Protein AF-X1NHU1-F1 (afdb_monomer_lite)

Foldseek 3Di:
DVVVPPPDDDDDDCVVPVVPDDPPPDPDDDDDAQPCQLPDPRNNPDQDCPVVRVHD

Structure (mmCIF, N/CA/C/O backbone):
data_AF-X1NHU1-F1
#
_entry.id   AF-X1NHU1-F1
#
loop_
_atom_site.group_PDB
_atom_site.id
_atom_site.type_symbol
_atom_site.label_atom_id
_atom_site.label_alt_id
_atom_site.label_comp_id
_atom_site.label_asym_id
_atom_site.label_entity_id
_atom_site.label_seq_id
_atom_site.pdbx_PDB_ins_code
_atom_site.Cartn_x
_atom_site.Cartn_y
_atom_site.Cartn_z
_atom_site.occupancy
_atom_site.B_iso_or_equiv
_atom_site.auth_seq_id
_atom_site.auth_comp_id
_atom_site.auth_asym_id
_atom_site.auth_atom_id
_atom_site.pdbx_PDB_model_num
ATOM 1 N N . MET A 1 1 ? -15.065 1.754 11.335 1.00 78.69 1 MET A N 1
ATOM 2 C CA . MET A 1 1 ? -13.947 0.835 11.643 1.00 78.69 1 MET A CA 1
ATOM 3 C C . MET A 1 1 ? -13.560 0.160 10.329 1.00 78.69 1 MET A C 1
ATOM 5 O O . MET A 1 1 ? -14.452 -0.024 9.509 1.00 78.69 1 MET A O 1
ATOM 9 N N . ASN A 1 2 ? -12.284 -0.139 10.063 1.00 92.75 2 ASN A N 1
ATOM 10 C CA . ASN A 1 2 ? -11.823 -0.647 8.753 1.00 92.75 2 ASN A CA 1
ATOM 11 C C . ASN A 1 2 ? -12.193 -2.133 8.521 1.00 92.75 2 ASN A C 1
ATOM 13 O O . ASN A 1 2 ? -11.366 -2.911 8.061 1.00 92.75 2 ASN A O 1
ATOM 17 N N . GLU A 1 3 ? -13.419 -2.555 8.850 1.00 94.44 3 GLU A N 1
ATOM 18 C CA . GLU A 1 3 ? -13.866 -3.962 8.859 1.00 94.44 3 GLU A CA 1
ATOM 19 C C . GLU A 1 3 ? -13.695 -4.649 7.506 1.00 94.44 3 GLU A C 1
ATOM 21 O O . GLU A 1 3 ? -13.363 -5.829 7.438 1.00 94.44 3 GLU A O 1
ATOM 26 N N . ARG A 1 4 ? -13.837 -3.886 6.414 1.00 94.00 4 ARG A N 1
ATOM 27 C CA . ARG A 1 4 ? -13.559 -4.385 5.069 1.00 94.00 4 ARG A CA 1
ATOM 28 C C . ARG A 1 4 ? -12.103 -4.825 4.912 1.00 94.00 4 ARG A C 1
ATOM 30 O O . ARG A 1 4 ? -11.863 -5.619 4.032 1.00 94.00 4 ARG A O 1
ATOM 37 N N . TYR A 1 5 ? -11.134 -4.361 5.684 1.00 95.44 5 TYR A N 1
ATOM 38 C CA . TYR A 1 5 ? -9.713 -4.653 5.447 1.00 95.44 5 TYR A CA 1
ATOM 39 C C . TYR A 1 5 ? -9.043 -5.439 6.583 1.00 95.44 5 TYR A C 1
ATOM 41 O O . TYR A 1 5 ? -7.917 -5.902 6.426 1.00 95.44 5 TYR A O 1
ATOM 49 N N . LEU A 1 6 ? -9.725 -5.623 7.715 1.00 96.50 6 LEU A N 1
ATOM 50 C CA . LEU A 1 6 ? -9.156 -6.276 8.890 1.00 96.50 6 LEU A CA 1
ATOM 51 C C . LEU A 1 6 ? -8.948 -7.784 8.664 1.00 96.50 6 LEU A C 1
ATOM 53 O O . LEU A 1 6 ? -9.851 -8.473 8.191 1.00 96.50 6 LEU A O 1
ATOM 57 N N . ASN A 1 7 ? -7.769 -8.296 9.042 1.00 97.06 7 ASN A N 1
ATOM 58 C CA . ASN A 1 7 ? -7.397 -9.718 8.964 1.00 97.06 7 ASN A CA 1
ATOM 59 C C . ASN A 1 7 ? -7.615 -10.351 7.577 1.00 97.06 7 ASN A C 1
ATOM 61 O O . ASN A 1 7 ? -7.981 -11.523 7.469 1.00 97.06 7 ASN A O 1
ATOM 65 N N . ARG A 1 8 ? -7.411 -9.575 6.503 1.00 95.19 8 ARG A N 1
ATOM 66 C CA . ARG A 1 8 ? -7.659 -10.024 5.132 1.00 95.19 8 ARG A CA 1
ATOM 67 C C . ARG A 1 8 ? -6.644 -9.469 4.139 1.00 95.19 8 ARG A C 1
ATOM 69 O O . ARG A 1 8 ? -6.356 -8.278 4.137 1.00 95.19 8 ARG A O 1
ATOM 76 N N . ILE A 1 9 ? -6.206 -10.321 3.212 1.00 96.25 9 ILE A N 1
ATOM 77 C CA . ILE A 1 9 ? -5.455 -9.903 2.023 1.00 96.25 9 ILE A CA 1
ATOM 78 C C . ILE A 1 9 ? -6.451 -9.470 0.945 1.00 96.25 9 ILE A C 1
ATOM 80 O O . ILE A 1 9 ? -7.375 -10.209 0.606 1.00 96.25 9 ILE A O 1
ATOM 84 N N . THR A 1 10 ? -6.275 -8.263 0.413 1.00 95.56 10 THR A N 1
ATOM 85 C CA . THR A 1 10 ? -7.124 -7.712 -0.650 1.00 95.56 10 THR A CA 1
ATOM 86 C C . THR A 1 10 ? -6.301 -7.583 -1.928 1.00 95.56 10 THR A C 1
ATOM 88 O O . THR A 1 10 ? -5.290 -6.889 -1.929 1.00 95.56 10 THR A O 1
ATOM 91 N N . LEU A 1 11 ? -6.729 -8.249 -3.004 1.00 96.56 11 LEU A N 1
ATOM 92 C CA . LEU A 1 11 ? -6.143 -8.089 -4.336 1.00 96.56 11 LEU A CA 1
ATOM 93 C C . LEU A 1 11 ? -6.772 -6.873 -5.027 1.00 96.56 11 LEU A C 1
ATOM 95 O O . LEU A 1 11 ? -7.979 -6.865 -5.266 1.00 96.56 11 LEU A O 1
ATOM 99 N N . GLY A 1 12 ? -5.962 -5.869 -5.357 1.00 94.25 12 GLY A N 1
ATOM 100 C CA . GLY A 1 12 ? -6.400 -4.658 -6.050 1.00 94.25 12 GLY A CA 1
ATOM 101 C C . GLY A 1 12 ? -5.303 -3.595 -6.099 1.00 94.25 12 GLY A C 1
ATOM 102 O O . GLY A 1 12 ? -4.250 -3.754 -5.483 1.00 94.25 12 GLY A O 1
ATOM 103 N N . ASN A 1 13 ? -5.549 -2.506 -6.827 1.00 94.12 13 ASN A N 1
ATOM 104 C CA . ASN A 1 13 ? -4.633 -1.370 -6.879 1.00 94.12 13 ASN A CA 1
ATOM 105 C C . ASN A 1 13 ? -4.666 -0.608 -5.544 1.00 94.12 13 ASN A C 1
ATOM 107 O O . ASN A 1 13 ? -5.731 -0.206 -5.072 1.00 94.12 13 ASN A O 1
ATOM 111 N N . CYS A 1 14 ? -3.504 -0.392 -4.927 1.00 93.62 14 CYS A N 1
ATOM 112 C CA . CYS A 1 14 ? -3.417 0.281 -3.633 1.00 93.62 14 CYS A CA 1
ATOM 113 C C . CYS A 1 14 ? -3.969 1.717 -3.668 1.00 93.62 14 CYS A C 1
ATOM 115 O O . CYS A 1 14 ? -4.562 2.151 -2.680 1.00 93.62 14 CYS A O 1
ATOM 117 N N . ILE A 1 15 ? -3.866 2.412 -4.806 1.00 93.62 15 ILE A N 1
ATOM 118 C CA . ILE A 1 15 ? -4.373 3.782 -4.990 1.00 93.62 15 ILE A CA 1
ATOM 119 C C . ILE A 1 15 ? -5.900 3.835 -4.855 1.00 93.62 15 ILE A C 1
ATOM 121 O O . ILE A 1 15 ? -6.432 4.794 -4.303 1.00 93.62 15 ILE A O 1
ATOM 125 N N . ASP A 1 16 ? -6.603 2.784 -5.278 1.00 96.56 16 ASP A N 1
ATOM 126 C CA . ASP A 1 16 ? -8.062 2.711 -5.170 1.00 96.56 16 ASP A CA 1
ATOM 127 C C . ASP A 1 16 ? -8.509 2.302 -3.759 1.00 96.56 16 ASP A C 1
ATOM 129 O O . ASP A 1 16 ? -9.614 2.621 -3.325 1.00 96.56 16 ASP A O 1
ATOM 133 N N . HIS A 1 17 ? -7.671 1.573 -3.018 1.00 96.00 17 HIS A N 1
ATOM 134 C CA . HIS A 1 17 ? -8.051 0.983 -1.733 1.00 96.00 17 HIS A CA 1
ATOM 135 C C . HIS A 1 17 ? -7.675 1.828 -0.518 1.00 96.00 17 HIS A C 1
ATOM 137 O O . HIS A 1 17 ? -8.502 1.953 0.387 1.00 96.00 17 HIS A O 1
ATOM 143 N N . ILE A 1 18 ? -6.474 2.413 -0.491 1.00 95.31 18 ILE A N 1
ATOM 144 C CA . ILE A 1 18 ? -5.971 3.198 0.648 1.00 95.31 18 ILE A CA 1
ATOM 145 C C . ILE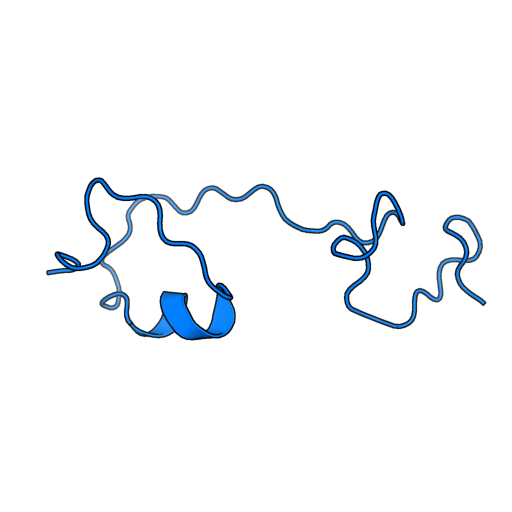 A 1 18 ? -6.926 4.343 1.039 1.00 95.31 18 ILE A C 1
ATOM 147 O O . ILE A 1 18 ? -7.196 4.464 2.234 1.00 95.31 18 ILE A O 1
ATOM 151 N N . PRO A 1 19 ? -7.531 5.111 0.105 1.00 96.06 19 PRO A N 1
ATOM 152 C CA . PRO A 1 19 ? -8.456 6.197 0.456 1.00 96.06 19 PRO A CA 1
ATOM 153 C C . PRO A 1 19 ? -9.729 5.761 1.199 1.00 96.06 19 PRO A C 1
ATOM 155 O O . PRO A 1 19 ? -10.444 6.599 1.737 1.00 96.06 19 PRO A O 1
ATOM 158 N N . HIS A 1 20 ? -10.049 4.464 1.219 1.00 95.94 20 HIS A N 1
ATOM 159 C CA . HIS A 1 20 ? -11.200 3.936 1.953 1.00 95.94 20 HIS A CA 1
ATOM 160 C C . HIS A 1 20 ? -10.890 3.610 3.422 1.00 95.94 20 HIS A C 1
ATOM 162 O O . HIS A 1 20 ? -11.802 3.235 4.165 1.00 95.94 20 HIS A O 1
ATOM 168 N N . LEU A 1 21 ? -9.620 3.667 3.835 1.00 96.31 21 LEU A N 1
ATOM 169 C CA . LEU A 1 21 ? -9.240 3.538 5.237 1.00 96.31 21 LEU A CA 1
ATOM 170 C C . LEU A 1 21 ? -9.617 4.822 5.969 1.00 96.31 21 LEU A C 1
ATOM 172 O O . LEU A 1 21 ? -9.454 5.918 5.446 1.00 96.31 21 LEU A O 1
ATOM 176 N N . LYS A 1 22 ? -10.128 4.687 7.192 1.00 97.44 22 LYS A N 1
ATOM 177 C CA . LYS A 1 22 ? -10.440 5.850 8.021 1.00 97.44 22 LYS A CA 1
ATOM 178 C C . LYS A 1 22 ? -9.154 6.624 8.346 1.00 97.44 22 LYS A C 1
ATOM 180 O O . LYS A 1 22 ? -8.139 6.010 8.677 1.00 97.44 22 LYS A O 1
ATOM 185 N N . ASP A 1 23 ? -9.230 7.947 8.348 1.00 96.81 23 ASP A N 1
ATOM 186 C CA . ASP A 1 23 ? -8.141 8.804 8.819 1.00 96.81 23 ASP A CA 1
ATOM 187 C C . ASP A 1 23 ? -7.695 8.426 10.242 1.00 96.81 23 ASP A C 1
ATOM 189 O O . ASP A 1 23 ? -8.506 7.981 11.063 1.00 96.81 23 ASP A O 1
ATOM 193 N N . GLU A 1 24 ? -6.392 8.575 10.508 1.00 96.62 24 GLU A N 1
ATOM 194 C CA . GLU A 1 24 ? -5.767 8.360 11.828 1.00 96.62 24 GLU A CA 1
ATOM 195 C C . GLU A 1 24 ? -6.072 6.985 12.459 1.00 96.62 24 GLU A C 1
ATOM 197 O O . GLU A 1 24 ? -6.123 6.837 13.677 1.00 96.62 24 GLU A O 1
ATOM 202 N N . SER A 1 25 ? -6.314 5.959 11.634 1.00 96.94 25 SER A N 1
ATOM 203 C CA . SER A 1 25 ? -6.719 4.624 12.105 1.00 96.94 25 SER A CA 1
ATOM 204 C C . SER A 1 25 ? -5.655 3.535 11.966 1.00 96.94 25 SER A C 1
ATOM 206 O O . SER A 1 25 ? -5.935 2.373 12.262 1.00 96.94 25 SER A O 1
ATOM 208 N N . ILE A 1 26 ? -4.464 3.890 11.483 1.00 96.50 26 ILE A N 1
ATOM 209 C CA . ILE A 1 26 ? -3.359 2.968 11.217 1.00 96.50 26 ILE A CA 1
ATOM 210 C C . ILE A 1 26 ? -2.167 3.379 12.079 1.00 96.50 26 ILE A C 1
ATOM 212 O O . ILE A 1 26 ? -1.627 4.466 11.895 1.00 96.50 26 ILE A O 1
ATOM 216 N N . ASP A 1 27 ? -1.742 2.499 12.985 1.00 97.50 27 ASP A N 1
ATOM 217 C CA . ASP A 1 27 ? -0.595 2.753 13.869 1.00 97.50 27 ASP A CA 1
ATOM 218 C C . ASP A 1 27 ? 0.758 2.521 13.172 1.00 97.50 27 ASP A C 1
ATOM 220 O O . ASP A 1 27 ? 1.754 3.168 13.491 1.00 97.50 27 ASP A O 1
ATOM 224 N N . LEU A 1 28 ? 0.802 1.588 12.213 1.00 96.88 28 LEU A N 1
ATOM 225 C CA . LEU A 1 28 ? 1.998 1.224 11.453 1.00 96.88 28 LEU A CA 1
ATOM 226 C C . LEU A 1 28 ? 1.654 1.020 9.979 1.00 96.88 28 LEU A C 1
ATOM 228 O O . LEU A 1 28 ? 0.821 0.181 9.636 1.00 96.88 28 LEU A O 1
ATOM 232 N N . PHE A 1 29 ? 2.364 1.732 9.107 1.00 94.25 29 PHE A N 1
ATOM 233 C CA . PHE A 1 29 ? 2.363 1.488 7.670 1.00 94.25 29 PHE A CA 1
ATOM 234 C C . PHE A 1 29 ? 3.697 0.847 7.274 1.00 94.25 29 PHE A C 1
ATOM 236 O O . PHE A 1 29 ? 4.734 1.507 7.284 1.00 94.25 29 PHE A O 1
ATOM 243 N N . LEU A 1 30 ? 3.674 -0.449 6.961 1.00 96.62 30 LEU A N 1
ATOM 244 C CA . LEU A 1 30 ? 4.839 -1.200 6.494 1.00 96.62 30 LEU A CA 1
ATOM 245 C C . LEU A 1 30 ? 4.632 -1.584 5.031 1.00 96.62 30 LEU A C 1
ATOM 247 O O . LEU A 1 30 ? 3.641 -2.234 4.698 1.00 96.62 30 LEU A O 1
ATOM 251 N N . SER A 1 31 ? 5.571 -1.204 4.172 1.00 92.50 31 SER A N 1
ATOM 252 C CA . SER A 1 31 ? 5.492 -1.469 2.738 1.00 92.50 31 SER A CA 1
ATOM 253 C C . SER A 1 31 ? 6.852 -1.822 2.155 1.00 92.50 31 SER A C 1
ATOM 255 O O . SER A 1 31 ? 7.835 -1.137 2.434 1.00 92.50 31 SER A O 1
ATOM 257 N N . ASP A 1 32 ? 6.858 -2.832 1.293 1.00 90.00 32 ASP A N 1
ATOM 258 C CA . ASP A 1 32 ? 7.914 -3.105 0.322 1.00 90.00 32 ASP A CA 1
ATOM 259 C C . ASP A 1 32 ? 7.361 -2.702 -1.052 1.00 90.00 32 ASP A C 1
ATOM 261 O O . ASP A 1 32 ? 6.370 -3.270 -1.515 1.00 90.00 32 ASP A O 1
ATOM 265 N N . ILE A 1 33 ? 7.879 -1.612 -1.616 1.00 88.38 33 ILE A N 1
ATOM 266 C CA . ILE A 1 33 ? 7.291 -0.927 -2.777 1.00 88.38 33 ILE A CA 1
ATOM 267 C C . ILE A 1 33 ? 8.129 -1.162 -4.039 1.00 88.38 33 ILE A C 1
ATOM 269 O O . ILE A 1 33 ? 9.302 -1.504 -3.932 1.00 88.38 33 ILE A O 1
ATOM 273 N N . PRO A 1 34 ? 7.572 -0.907 -5.237 1.00 86.25 34 PRO A N 1
ATOM 274 C CA . PRO A 1 34 ? 8.371 -0.713 -6.445 1.00 86.25 34 PRO A CA 1
ATOM 275 C C . PRO A 1 34 ? 9.497 0.306 -6.211 1.00 86.25 34 PRO A C 1
ATOM 277 O O . PRO A 1 34 ? 9.238 1.431 -5.775 1.00 86.25 34 PRO A O 1
ATOM 280 N N . TYR A 1 35 ? 10.734 -0.073 -6.521 1.00 82.75 35 TYR A N 1
ATOM 281 C CA . TYR A 1 35 ? 11.930 0.755 -6.368 1.00 82.75 35 TYR A CA 1
ATOM 282 C C . TYR A 1 35 ? 12.403 1.383 -7.683 1.00 82.75 35 TYR A C 1
ATOM 284 O O . TYR A 1 35 ? 13.279 2.249 -7.657 1.00 82.75 35 TYR A O 1
ATOM 292 N N . GLY A 1 36 ? 11.849 0.988 -8.833 1.00 77.56 36 GLY A N 1
ATOM 293 C CA . GLY A 1 36 ? 12.277 1.520 -10.131 1.00 77.56 36 GLY A CA 1
ATOM 294 C C . GLY A 1 36 ? 13.629 0.980 -10.590 1.00 77.56 36 GLY A C 1
ATOM 295 O O . GLY A 1 36 ? 14.320 1.647 -11.360 1.00 77.56 36 GLY A O 1
ATOM 296 N N . ILE A 1 37 ? 14.017 -0.212 -10.128 1.00 79.06 37 ILE A N 1
ATOM 297 C CA . ILE A 1 37 ? 15.297 -0.862 -10.441 1.00 79.06 37 ILE A CA 1
ATOM 298 C C . ILE A 1 37 ? 15.186 -1.894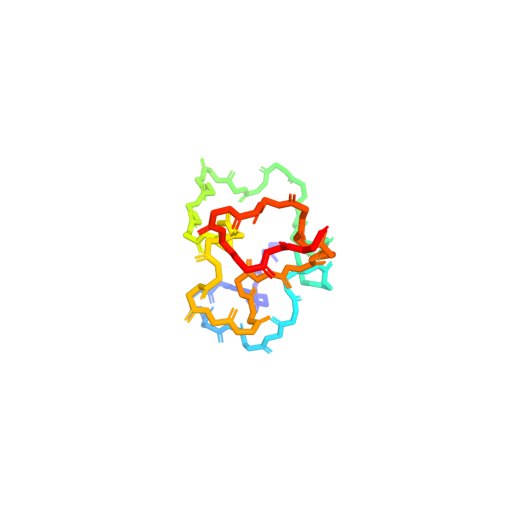 -11.568 1.00 79.06 37 ILE A C 1
ATOM 300 O O . ILE A 1 37 ? 16.085 -2.710 -11.761 1.00 79.06 37 ILE A O 1
ATOM 304 N N . SER A 1 38 ? 14.103 -1.824 -12.345 1.00 75.31 38 SER A N 1
ATOM 305 C CA . SER A 1 38 ? 13.859 -2.662 -13.521 1.00 75.31 38 SER A CA 1
ATOM 306 C C . SER A 1 38 ? 13.917 -4.163 -13.213 1.00 75.31 38 SER A C 1
ATOM 308 O O . SER A 1 38 ? 14.314 -4.954 -14.070 1.00 75.31 38 SER A O 1
ATOM 310 N N . LEU A 1 39 ? 13.515 -4.560 -11.998 1.00 78.19 39 LEU A N 1
ATOM 311 C CA . LEU A 1 39 ? 13.433 -5.971 -11.614 1.00 78.19 39 LEU A CA 1
ATOM 312 C C . LEU A 1 39 ? 12.282 -6.685 -12.341 1.00 78.19 39 LEU A C 1
ATOM 314 O O . LEU A 1 39 ? 12.419 -7.844 -12.725 1.00 78.19 39 LEU A O 1
ATOM 318 N N . ASP A 1 40 ? 11.162 -5.984 -12.537 1.00 80.19 40 ASP A N 1
ATOM 319 C CA . ASP A 1 40 ? 9.960 -6.4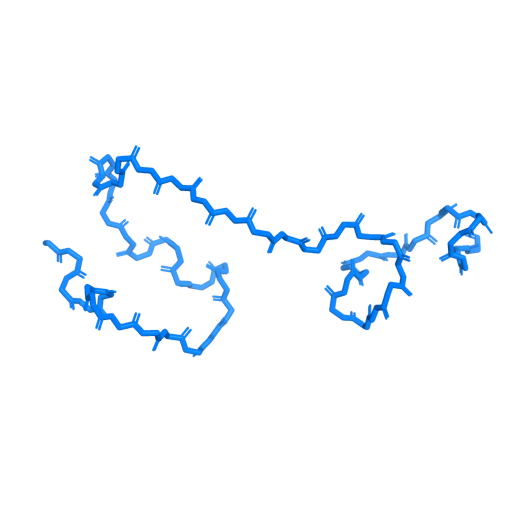77 -13.215 1.00 80.19 40 ASP A CA 1
ATOM 320 C C . ASP A 1 40 ? 9.126 -5.296 -13.766 1.00 80.19 40 ASP A C 1
ATOM 322 O O . ASP A 1 40 ? 9.381 -4.129 -13.462 1.00 80.19 40 ASP A O 1
ATOM 326 N N . ASN A 1 41 ? 8.090 -5.578 -14.554 1.00 77.50 41 ASN A N 1
A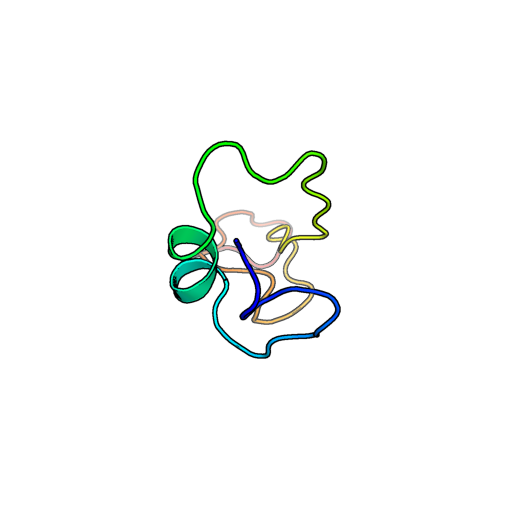TOM 327 C CA . ASN A 1 41 ? 7.217 -4.584 -15.187 1.00 77.50 41 ASN A CA 1
ATOM 328 C C . ASN A 1 41 ? 6.451 -3.716 -14.180 1.00 77.50 41 ASN A C 1
ATOM 330 O O . ASN A 1 41 ? 6.114 -2.575 -14.479 1.00 77.50 41 ASN A O 1
ATOM 334 N N . TRP A 1 42 ? 6.151 -4.253 -12.998 1.00 79.81 42 TRP A N 1
ATOM 335 C CA . TRP A 1 42 ? 5.487 -3.509 -11.925 1.00 79.81 42 TRP A CA 1
ATOM 336 C C . TRP A 1 42 ? 6.463 -2.636 -11.122 1.00 79.81 42 TRP A C 1
ATOM 338 O O . TRP A 1 42 ? 6.019 -1.758 -10.383 1.00 79.81 42 TRP A O 1
ATOM 348 N N . ASP A 1 43 ? 7.774 -2.861 -11.268 1.00 78.69 43 ASP A N 1
ATOM 349 C CA . ASP A 1 43 ? 8.824 -2.147 -10.538 1.00 78.69 43 ASP A CA 1
ATOM 350 C C . ASP A 1 43 ? 9.097 -0.759 -11.145 1.00 78.69 43 ASP A C 1
ATOM 352 O O . ASP A 1 43 ? 9.516 0.167 -10.457 1.00 78.69 43 ASP A O 1
ATOM 356 N N . VAL A 1 44 ? 8.805 -0.579 -12.437 1.00 71.94 44 VAL A N 1
ATOM 357 C CA . VAL A 1 44 ? 9.028 0.666 -13.183 1.00 71.94 44 VAL A CA 1
ATOM 358 C C . VAL A 1 44 ? 7.684 1.284 -13.568 1.00 71.94 44 VAL A C 1
ATOM 360 O O . VAL A 1 44 ? 7.091 0.969 -14.594 1.00 71.94 44 VAL A O 1
ATOM 363 N N . LEU A 1 45 ? 7.200 2.202 -12.729 1.00 68.44 45 LEU A N 1
ATOM 364 C CA . LEU A 1 45 ? 5.906 2.881 -12.915 1.00 68.44 45 LEU A CA 1
ATOM 365 C C . LEU A 1 45 ? 5.993 4.185 -13.734 1.00 68.44 45 LEU A C 1
ATOM 367 O O . LEU A 1 45 ? 5.021 4.929 -13.837 1.00 68.44 45 LEU A O 1
ATOM 371 N N . HIS A 1 46 ? 7.163 4.494 -14.292 1.00 66.50 46 HIS A N 1
ATOM 372 C CA . HIS A 1 46 ? 7.442 5.709 -15.058 1.00 66.50 46 HIS A CA 1
ATOM 373 C C . HIS A 1 46 ? 8.463 5.412 -16.160 1.00 66.50 46 HIS A C 1
ATOM 375 O O . HIS A 1 46 ? 9.155 4.401 -16.099 1.00 66.50 46 HIS A O 1
ATOM 381 N N . ASN A 1 47 ? 8.597 6.293 -17.158 1.00 60.38 47 ASN A N 1
ATOM 382 C CA . ASN A 1 47 ? 9.719 6.195 -18.096 1.00 60.38 47 ASN A CA 1
ATOM 383 C C . ASN A 1 47 ? 11.025 6.324 -17.305 1.00 60.38 47 ASN A C 1
ATOM 385 O O . ASN A 1 47 ? 11.373 7.417 -16.859 1.00 60.38 47 ASN A O 1
ATOM 389 N N . ASN A 1 48 ? 11.712 5.200 -17.107 1.00 62.41 48 ASN A N 1
ATOM 390 C CA . ASN A 1 48 ? 12.991 5.169 -16.424 1.00 62.41 48 ASN A CA 1
ATOM 391 C C . ASN A 1 48 ? 13.996 5.968 -17.267 1.00 62.41 48 ASN A C 1
ATOM 393 O O . ASN A 1 48 ? 14.202 5.655 -18.436 1.00 62.41 48 ASN A O 1
ATOM 397 N N . THR A 1 49 ? 14.585 7.020 -16.702 1.00 66.75 49 THR A N 1
ATOM 398 C CA . THR A 1 49 ? 15.662 7.809 -17.332 1.00 66.75 49 THR A CA 1
ATOM 399 C C . THR A 1 49 ? 17.039 7.402 -16.809 1.00 66.75 49 THR A C 1
ATOM 401 O O . THR A 1 49 ? 18.061 7.964 -17.204 1.00 66.75 49 THR A O 1
ATOM 404 N N . ASN A 1 50 ? 17.093 6.422 -15.901 1.00 64.69 50 ASN A N 1
ATOM 405 C CA . ASN A 1 50 ? 18.333 5.898 -15.367 1.00 64.69 50 ASN A CA 1
ATOM 406 C C . ASN A 1 50 ? 18.964 4.936 -16.379 1.00 64.69 50 ASN A C 1
ATOM 408 O O . ASN A 1 50 ? 18.549 3.784 -16.527 1.00 64.69 50 ASN A O 1
ATOM 412 N N . SER A 1 51 ? 20.005 5.416 -17.055 1.00 65.31 51 SER A N 1
ATOM 413 C CA . SER A 1 51 ? 20.750 4.670 -18.071 1.00 65.31 51 SER A CA 1
ATOM 414 C C . SER A 1 51 ? 21.403 3.386 -17.547 1.00 65.31 51 SER A C 1
ATOM 416 O O . SER A 1 51 ? 21.630 2.460 -18.324 1.00 65.31 51 SER A O 1
ATOM 418 N N . ALA A 1 52 ? 21.659 3.282 -16.237 1.00 67.81 52 ALA A N 1
ATOM 419 C CA . ALA A 1 52 ? 22.176 2.062 -15.617 1.00 67.81 52 ALA A CA 1
ATOM 420 C C . ALA A 1 52 ? 21.099 0.975 -15.427 1.00 67.81 52 ALA A C 1
ATOM 422 O O . ALA A 1 52 ? 21.437 -0.183 -15.196 1.00 67.81 52 ALA A O 1
ATOM 423 N N . LEU A 1 53 ? 19.816 1.332 -15.537 1.00 66.25 53 LEU A N 1
ATOM 424 C CA . LEU A 1 53 ? 18.661 0.460 -15.297 1.00 66.25 53 LEU A CA 1
ATOM 425 C C . LEU A 1 53 ? 17.745 0.371 -16.527 1.00 66.25 53 LEU A C 1
ATOM 427 O O . LEU A 1 53 ? 16.528 0.277 -16.392 1.00 66.25 53 LEU A O 1
ATOM 431 N N . LEU A 1 54 ? 18.328 0.372 -17.732 1.00 62.50 54 LEU A N 1
ATOM 432 C CA . LEU A 1 54 ? 17.622 0.266 -19.024 1.00 62.50 54 LEU A CA 1
ATOM 433 C C . LEU A 1 54 ? 16.787 1.500 -19.415 1.00 62.50 54 LEU A C 1
ATOM 435 O O . LEU A 1 54 ? 16.026 1.440 -20.383 1.00 62.50 54 LEU A O 1
ATOM 439 N N . GLY A 1 55 ? 16.943 2.622 -18.710 1.00 61.12 55 GLY A N 1
ATOM 440 C CA . GLY A 1 55 ? 16.382 3.900 -19.132 1.00 61.12 55 GLY A CA 1
ATOM 441 C C . GLY A 1 55 ? 17.074 4.462 -20.376 1.00 61.12 55 GLY A C 1
ATOM 442 O O . GLY A 1 55 ? 18.285 4.295 -20.537 1.00 61.12 55 GLY A O 1
ATOM 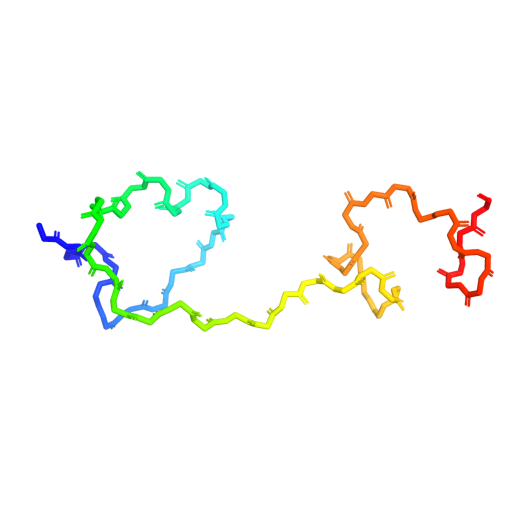443 N N . LYS A 1 56 ? 16.309 5.103 -21.268 1.00 57.25 56 LYS A N 1
ATOM 444 C CA . LYS A 1 56 ? 16.845 5.844 -22.425 1.00 57.25 56 LYS A CA 1
ATOM 445 C C . LYS A 1 56 ? 17.074 7.309 -22.089 1.00 57.25 56 LYS A C 1
ATOM 447 O O . LYS A 1 56 ? 16.202 7.889 -21.405 1.00 57.25 56 LYS A O 1
#

Sequence (56 aa):
MNERYLNRITLGNCIDHIPHLKDESIDLFLSDIPYGISLDNWDVLHNNTNSALLGK

InterPro domains:
  IPR029063 S-adenosyl-L-methionine-dependent methyltransferase superfamily [G3DSA:3.40.50.150] (5-55)
  IPR029063 S-adenosyl-L-methionine-dependent methyltransferase superfamily [SSF53335] (6-48)

Radius of gyration: 15.57 Å; chains: 1; bounding box: 36×19×36 Å

Secondary structure (DSSP, 8-state):
--TTTTT----S-HHHHGGGSPTT--S--------SSSSSTTT--S----GGGT--

Organis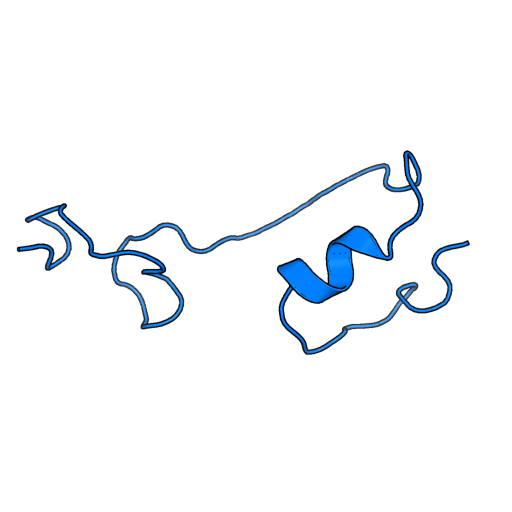m: NCBI:txid412755

pLDDT: mean 85.02, std 12.96, range [57.25, 97.5]